Protein AF-A0A1R1L5Z1-F1 (afdb_monomer)

Secondary structure (DSSP, 8-state):
---B-TTSPBP--------SS-HHHHHHHHHTTHHHHHHHHHHGGGTTT----SSHHHHHHHHHHHHHHHHHHHHHHHHTTTTSGGGG--HHHHIIIII-

Nearest PDB structures (foldseek):
  7b9v-assembly1_R  TM=3.512E-01  e=8.277E+00  Saccharomyces cerevisiae

Solvent-accessible surface area (backbone atoms only — not comparable to full-atom values): 6248 Å² total; per-residue (Å²): 139,83,66,53,49,97,88,65,47,72,73,82,86,8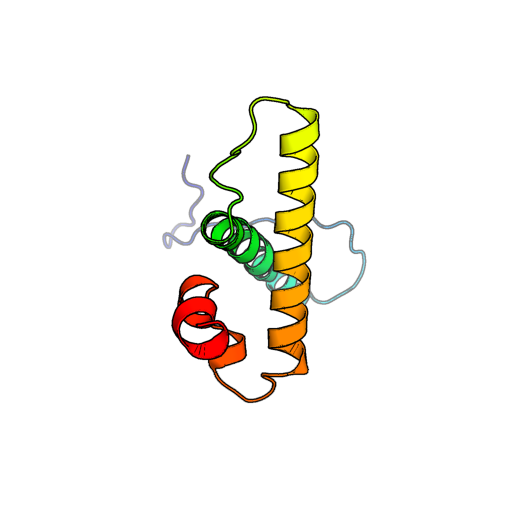2,89,75,90,73,92,75,81,58,69,68,62,51,51,52,55,57,60,53,50,53,61,57,54,52,50,60,57,49,38,40,84,60,48,66,72,57,72,91,52,93,49,66,70,57,33,53,51,47,52,53,53,39,52,50,52,52,49,53,50,52,52,45,27,61,65,77,26,59,99,43,78,69,43,75,54,54,67,72,57,43,40,74,70,74,75,106

Mean predicted aligned error: 5.79 Å

Radius of gyration: 18.87 Å; Cα contacts (8 Å, |Δi|>4): 49; chains: 1; bounding box: 41×38×52 Å

Structure (mmCIF, N/CA/C/O backbone):
data_AF-A0A1R1L5Z1-F1
#
_entry.id   AF-A0A1R1L5Z1-F1
#
loop_
_atom_site.group_PDB
_atom_site.id
_atom_site.type_symbol
_atom_site.label_atom_id
_atom_site.label_alt_id
_atom_site.label_comp_id
_atom_site.label_asym_id
_atom_site.label_entity_id
_atom_site.label_seq_id
_atom_site.pdbx_PDB_ins_code
_atom_site.Cartn_x
_atom_site.Cartn_y
_atom_site.Cartn_z
_atom_site.occupancy
_atom_site.B_iso_or_equiv
_atom_site.auth_seq_id
_atom_site.auth_comp_id
_atom_site.auth_asym_id
_atom_site.auth_atom_id
_atom_site.pdbx_PDB_model_num
ATOM 1 N N . LEU A 1 1 ? 6.880 18.823 22.426 1.00 56.44 1 LEU A N 1
ATOM 2 C CA . LEU A 1 1 ? 5.600 19.004 23.145 1.00 56.44 1 LEU A CA 1
ATOM 3 C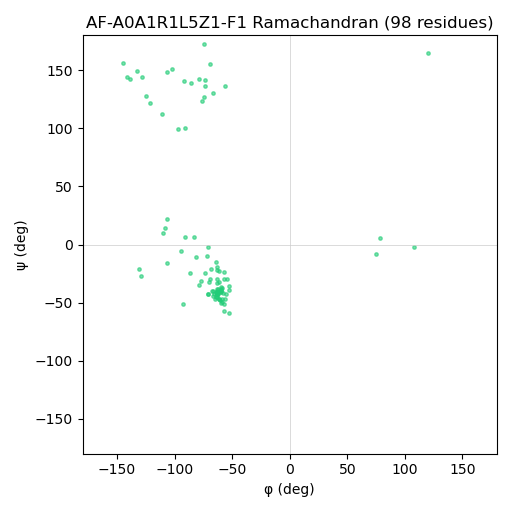 C . LEU A 1 1 ? 4.913 17.641 23.235 1.00 56.44 1 LEU A C 1
ATOM 5 O O . LEU A 1 1 ? 4.627 17.068 22.191 1.00 56.44 1 LEU A O 1
ATOM 9 N N . ARG A 1 2 ? 4.737 17.064 24.429 1.00 64.12 2 ARG A N 1
ATOM 10 C CA . ARG A 1 2 ? 4.021 15.790 24.621 1.00 64.12 2 ARG A CA 1
ATOM 11 C C . ARG A 1 2 ? 2.724 16.117 25.359 1.00 64.12 2 ARG A C 1
ATOM 13 O O . ARG A 1 2 ? 2.784 16.585 26.486 1.00 64.12 2 ARG A O 1
ATOM 20 N N . ILE A 1 3 ? 1.587 15.954 24.685 1.00 82.62 3 ILE A N 1
ATOM 21 C CA . ILE A 1 3 ? 0.260 16.191 25.266 1.00 82.62 3 ILE A CA 1
ATOM 22 C C . ILE A 1 3 ? -0.196 14.853 25.862 1.00 82.62 3 ILE A C 1
ATOM 24 O O . ILE A 1 3 ? -0.585 13.938 25.131 1.00 82.62 3 ILE A O 1
ATOM 28 N N . THR A 1 4 ? -0.060 14.716 27.176 1.00 91.50 4 THR A N 1
ATOM 29 C CA . THR A 1 4 ? -0.415 13.518 27.952 1.00 91.50 4 THR A CA 1
ATOM 30 C C . THR A 1 4 ? -1.227 13.912 29.174 1.00 91.50 4 THR A C 1
ATOM 32 O O . THR A 1 4 ? -1.041 15.009 29.695 1.00 91.50 4 THR A O 1
ATOM 35 N N . ASP A 1 5 ? -2.123 13.029 29.601 1.00 88.69 5 ASP A N 1
ATOM 36 C CA . ASP A 1 5 ? -2.932 13.198 30.806 1.00 88.69 5 ASP A CA 1
ATOM 37 C C . ASP A 1 5 ? -2.112 12.976 32.093 1.00 88.69 5 ASP A C 1
ATOM 39 O O . ASP A 1 5 ? -0.958 12.540 32.024 1.00 88.69 5 ASP A O 1
ATOM 43 N N . LEU A 1 6 ? -2.707 13.254 33.257 1.00 89.69 6 LEU A N 1
ATOM 44 C CA . LEU A 1 6 ? -2.155 13.018 34.596 1.00 89.69 6 LEU A CA 1
ATOM 45 C C . LEU A 1 6 ? -1.688 11.565 34.785 1.00 89.69 6 LEU A C 1
ATOM 47 O O . LEU A 1 6 ? -0.641 11.337 35.385 1.00 89.69 6 LEU A O 1
ATOM 51 N N . ASP A 1 7 ? -2.396 10.606 34.183 1.00 91.94 7 ASP A N 1
ATOM 52 C CA . ASP A 1 7 ? -2.053 9.175 34.206 1.00 91.94 7 ASP A CA 1
ATOM 53 C C . ASP A 1 7 ? -1.006 8.771 33.144 1.00 91.94 7 ASP A C 1
ATOM 55 O O . ASP A 1 7 ? -0.727 7.592 32.930 1.00 91.94 7 ASP A O 1
ATOM 59 N N . GLY A 1 8 ? -0.433 9.734 32.415 1.00 89.19 8 GLY A N 1
ATOM 60 C CA . GLY A 1 8 ? 0.553 9.487 31.357 1.00 89.19 8 GLY A CA 1
ATOM 61 C C . GLY A 1 8 ? -0.042 9.004 30.029 1.00 89.19 8 GLY A C 1
ATOM 62 O O . GLY A 1 8 ? 0.701 8.699 29.090 1.00 89.19 8 GLY A O 1
ATOM 63 N N . MET A 1 9 ? -1.371 8.969 29.908 1.00 87.88 9 MET A N 1
ATOM 64 C CA . MET A 1 9 ? -2.065 8.549 28.690 1.00 87.88 9 MET A CA 1
ATOM 65 C C . MET A 1 9 ? -1.961 9.612 27.593 1.00 87.88 9 MET A C 1
ATOM 67 O O . MET A 1 9 ? -2.112 10.807 27.838 1.00 87.88 9 MET A O 1
ATOM 71 N N . ARG A 1 10 ? -1.696 9.193 26.349 1.00 87.38 10 ARG A N 1
ATOM 72 C CA . ARG A 1 10 ? -1.578 10.114 25.208 1.00 87.38 10 ARG A CA 1
ATOM 73 C C . ARG A 1 10 ? -2.956 10.582 24.748 1.00 87.38 10 ARG A C 1
ATOM 75 O O . ARG A 1 10 ? -3.763 9.770 24.298 1.00 87.38 10 ARG A O 1
ATOM 82 N N . TYR A 1 11 ? -3.164 11.896 24.728 1.00 87.00 11 TYR A N 1
ATOM 83 C CA . TYR A 1 11 ? -4.337 12.477 24.082 1.00 87.00 11 TYR A CA 1
ATOM 84 C C . TYR A 1 11 ? -4.278 12.259 22.565 1.00 87.00 11 TYR A C 1
ATOM 86 O O . TYR A 1 11 ? -3.263 12.533 21.916 1.00 87.00 11 TYR A O 1
ATOM 94 N N . THR A 1 12 ? -5.378 11.764 21.998 1.00 83.44 12 THR A N 1
ATOM 95 C CA . THR A 1 12 ? -5.553 11.577 20.553 1.00 83.44 12 THR A CA 1
ATOM 96 C C . THR A 1 12 ? -6.819 12.301 20.124 1.00 83.44 12 THR A C 1
ATOM 98 O O . THR A 1 12 ? -7.879 12.088 20.702 1.00 83.44 12 THR A O 1
ATOM 101 N N . ALA A 1 13 ? -6.708 13.154 19.111 1.00 86.69 13 ALA A N 1
ATOM 102 C CA . ALA A 1 13 ? -7.833 13.855 18.510 1.00 86.69 13 ALA A CA 1
ATOM 103 C C . ALA A 1 13 ? -7.801 13.633 16.998 1.00 86.69 13 ALA A C 1
ATOM 105 O O . ALA A 1 13 ? -6.726 13.582 16.399 1.00 86.69 13 ALA A O 1
ATOM 106 N N . PHE A 1 14 ? -8.972 13.510 16.380 1.00 86.31 14 PHE A N 1
ATOM 107 C CA . PHE A 1 14 ? -9.113 13.472 14.930 1.00 86.31 14 PHE A CA 1
ATOM 108 C C . PHE A 1 14 ? -10.322 14.309 14.514 1.00 86.31 14 PHE A C 1
ATOM 110 O O . PHE A 1 14 ? -11.340 14.337 15.203 1.00 86.31 14 PHE A O 1
ATOM 117 N N . ALA A 1 15 ? -10.205 15.008 13.388 1.00 90.38 15 ALA A N 1
ATOM 118 C CA . ALA A 1 15 ? -11.296 15.784 12.814 1.00 90.38 15 ALA A CA 1
ATOM 119 C C . ALA A 1 15 ? -12.077 14.923 11.813 1.00 90.38 15 ALA A C 1
ATOM 121 O O . ALA A 1 15 ? -11.492 14.152 11.051 1.00 90.38 15 ALA A O 1
ATOM 122 N N . THR A 1 16 ? -13.402 15.056 11.794 1.00 90.12 16 THR A N 1
ATOM 123 C CA . THR A 1 16 ? -14.262 14.384 10.817 1.00 90.12 16 THR A CA 1
ATOM 124 C C . THR A 1 16 ? -15.394 15.307 10.385 1.00 90.12 16 THR A C 1
ATOM 126 O O . THR A 1 16 ? -15.915 16.075 11.187 1.00 90.12 16 THR A O 1
ATOM 129 N N . ASN A 1 17 ? -15.775 15.231 9.112 1.00 93.75 17 ASN A N 1
AT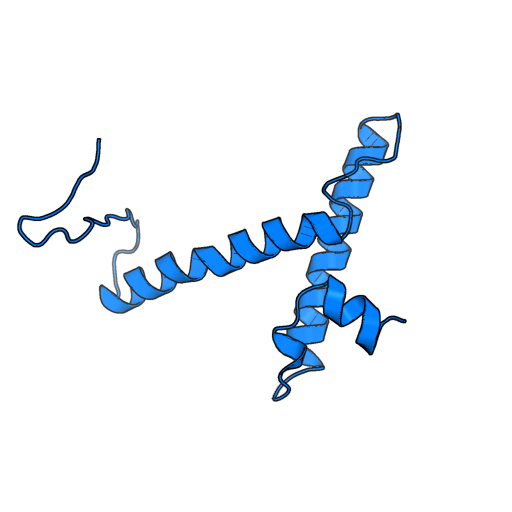OM 130 C CA . ASN A 1 17 ? -16.959 15.895 8.562 1.00 93.75 17 ASN A CA 1
ATOM 131 C C . ASN A 1 17 ? -18.210 14.998 8.614 1.00 93.75 17 ASN A C 1
ATOM 133 O O . ASN A 1 17 ? -19.244 15.346 8.046 1.00 93.75 17 ASN A O 1
ATOM 137 N N . GLN A 1 18 ? -18.125 13.823 9.245 1.00 89.69 18 GLN A N 1
ATOM 138 C CA . GLN A 1 18 ? -19.261 12.918 9.369 1.00 89.69 18 GLN A CA 1
ATOM 139 C C . GLN A 1 18 ? -20.261 13.438 10.398 1.00 89.69 18 GLN A C 1
ATOM 141 O O . GLN A 1 18 ? -19.915 13.708 11.542 1.00 89.69 18 GLN A O 1
ATOM 146 N N . THR A 1 19 ? -21.521 13.538 9.983 1.00 90.12 19 THR A N 1
ATOM 147 C CA . THR A 1 19 ? -22.617 14.090 10.795 1.00 90.12 19 THR A CA 1
ATOM 148 C C . THR A 1 19 ? -23.414 13.024 11.550 1.00 90.12 19 THR A C 1
ATOM 150 O O . THR A 1 19 ? -24.317 13.356 12.313 1.00 90.12 19 THR A O 1
ATOM 153 N N . ARG A 1 20 ? -23.124 11.736 11.319 1.00 89.00 20 ARG A N 1
ATOM 154 C CA . ARG A 1 20 ? -23.827 10.580 11.898 1.00 89.00 20 ARG A CA 1
ATOM 155 C C . ARG A 1 20 ? -22.846 9.435 12.171 1.00 89.00 20 ARG A C 1
ATOM 157 O O . ARG A 1 20 ? -21.830 9.323 11.486 1.00 89.00 20 ARG A O 1
ATOM 164 N N . GLY A 1 21 ? -23.199 8.553 13.107 1.00 86.88 21 GLY A N 1
ATOM 165 C CA . GLY A 1 21 ? -22.435 7.350 13.463 1.00 86.88 21 GLY A CA 1
ATOM 166 C C . GLY A 1 21 ? -21.987 7.337 14.926 1.00 86.88 21 GLY A C 1
ATOM 167 O O . GLY A 1 21 ? -22.035 8.358 15.606 1.00 86.88 21 GLY A O 1
ATOM 168 N N . GLN A 1 22 ? -21.567 6.168 15.411 1.00 90.81 22 GLN A N 1
ATOM 169 C CA . GLN A 1 22 ? -21.019 6.020 16.760 1.00 90.81 22 GLN A CA 1
ATOM 170 C C . GLN A 1 22 ? -19.562 6.503 16.801 1.00 90.81 22 GLN A C 1
ATOM 172 O O . GLN A 1 22 ? -18.790 6.257 15.869 1.00 90.81 22 GLN A O 1
ATOM 177 N N . LEU A 1 23 ? -19.161 7.155 17.899 1.00 89.25 23 LEU A N 1
ATOM 178 C CA . LEU A 1 23 ? -17.786 7.649 18.082 1.00 89.25 23 LEU A CA 1
ATOM 179 C C . LEU A 1 23 ? -16.749 6.516 18.009 1.00 89.25 23 LEU A C 1
ATOM 181 O O . LEU A 1 23 ? -15.692 6.687 17.403 1.00 89.25 23 LEU A O 1
ATOM 185 N N . ALA A 1 24 ? -17.081 5.338 18.541 1.00 89.94 24 ALA A N 1
ATOM 186 C CA . ALA A 1 24 ? -16.220 4.158 18.472 1.00 89.94 24 ALA A CA 1
ATOM 187 C C . ALA A 1 24 ? -15.927 3.722 17.021 1.00 89.94 24 ALA A C 1
ATOM 189 O O . ALA A 1 24 ? -14.783 3.422 16.681 1.00 89.94 24 ALA A O 1
ATOM 190 N N . ASP A 1 25 ? -16.920 3.758 16.127 1.00 91.31 25 ASP A N 1
ATOM 191 C CA . ASP A 1 25 ? -16.730 3.377 14.719 1.00 91.31 25 ASP A CA 1
ATOM 192 C C . ASP A 1 25 ? -15.868 4.387 13.954 1.00 91.31 25 ASP A C 1
ATOM 194 O O . ASP A 1 25 ? -15.154 4.036 13.007 1.00 91.31 25 ASP A O 1
ATOM 198 N N . LEU A 1 26 ? -15.955 5.667 14.326 1.00 90.19 26 LEU A N 1
ATOM 199 C CA . LEU A 1 26 ? -15.089 6.716 13.792 1.00 90.19 26 LEU A CA 1
ATOM 200 C C . LEU A 1 26 ? -13.636 6.481 14.202 1.00 90.19 26 LEU A C 1
ATOM 202 O O . LEU A 1 26 ? -12.746 6.507 13.351 1.00 90.19 26 LEU A O 1
ATOM 206 N N . GLU A 1 27 ? -13.408 6.187 15.479 1.00 89.62 27 GLU A N 1
ATOM 207 C CA . GLU A 1 27 ? -12.078 5.894 15.998 1.00 89.62 27 GLU A CA 1
ATOM 208 C C . GLU A 1 27 ? -11.470 4.656 15.328 1.00 89.62 27 GLU A C 1
ATOM 210 O O . GLU A 1 27 ? -10.325 4.699 14.867 1.00 89.62 27 GLU A O 1
ATOM 215 N N . VAL A 1 28 ? -12.236 3.565 15.209 1.00 91.19 28 VAL A N 1
ATOM 216 C CA . VAL A 1 28 ? -11.777 2.348 14.524 1.00 91.19 28 VAL A CA 1
ATOM 217 C C . VAL A 1 28 ? -11.370 2.678 13.094 1.00 91.19 28 VAL A C 1
ATOM 219 O O . VAL A 1 28 ? -10.247 2.370 12.699 1.00 91.19 28 VAL A O 1
ATOM 222 N N . ARG A 1 29 ? -12.228 3.353 12.319 1.00 88.94 29 ARG A N 1
ATOM 223 C CA . ARG A 1 29 ? -11.912 3.727 10.930 1.00 88.94 29 ARG A CA 1
ATOM 224 C C . ARG A 1 29 ? -10.678 4.616 10.826 1.00 88.94 29 ARG A C 1
ATOM 226 O O . ARG A 1 29 ? -9.869 4.397 9.926 1.00 88.94 29 ARG A O 1
ATOM 233 N N . HIS A 1 30 ? -10.498 5.558 11.748 1.00 89.62 30 HIS A N 1
ATOM 234 C CA . HIS A 1 30 ? -9.284 6.365 11.804 1.00 89.62 30 HIS A CA 1
ATOM 235 C C . HIS A 1 30 ? -8.046 5.485 12.024 1.00 89.62 30 HIS A C 1
ATOM 237 O O . HIS A 1 30 ? -7.073 5.587 11.281 1.00 89.62 30 HIS A O 1
ATOM 243 N N . ARG A 1 31 ? -8.081 4.558 12.990 1.00 89.00 31 ARG A N 1
ATOM 244 C CA . ARG A 1 31 ? -6.972 3.617 13.242 1.00 89.00 31 ARG A CA 1
ATOM 245 C C . ARG A 1 31 ? -6.693 2.710 12.042 1.00 89.00 31 ARG A C 1
ATOM 247 O O . ARG A 1 31 ? -5.541 2.373 11.781 1.00 89.00 31 ARG A O 1
ATOM 254 N N . LEU A 1 32 ? -7.719 2.355 11.265 1.00 90.62 32 LEU A N 1
ATOM 255 C CA . LEU A 1 32 ? -7.549 1.572 10.040 1.00 90.62 32 LEU A CA 1
ATOM 256 C C . LEU A 1 32 ? -6.732 2.294 8.958 1.00 90.62 32 LEU A C 1
ATOM 258 O O . LEU A 1 32 ? -6.244 1.615 8.052 1.00 90.62 32 LEU A O 1
ATOM 262 N N . ARG A 1 33 ? -6.515 3.615 9.057 1.00 88.50 33 ARG A N 1
ATOM 263 C CA . ARG A 1 33 ? -5.613 4.353 8.159 1.00 88.50 33 ARG A CA 1
ATOM 264 C C . ARG A 1 33 ? -4.191 3.790 8.163 1.00 88.50 33 ARG A C 1
ATOM 266 O O . ARG A 1 33 ? -3.559 3.791 7.107 1.00 88.50 33 ARG A O 1
ATOM 273 N N . ALA A 1 34 ? -3.746 3.209 9.279 1.00 89.62 34 ALA A N 1
ATOM 274 C CA . ALA A 1 34 ? -2.457 2.525 9.375 1.00 89.62 34 ALA A CA 1
ATOM 275 C C . ALA A 1 34 ? -2.284 1.430 8.303 1.00 89.62 34 ALA A C 1
ATOM 277 O O . ALA A 1 34 ? -1.186 1.227 7.801 1.00 89.62 34 ALA A O 1
ATOM 278 N N . ARG A 1 35 ? -3.373 0.791 7.839 1.00 87.69 35 ARG A N 1
ATOM 279 C CA . ARG A 1 35 ? -3.311 -0.193 6.740 1.00 87.69 35 ARG A CA 1
ATOM 280 C C . ARG A 1 35 ? -2.834 0.417 5.420 1.00 87.69 35 ARG A C 1
ATOM 282 O O . ARG A 1 35 ? -2.229 -0.280 4.611 1.00 87.69 35 ARG A O 1
ATOM 289 N N . CYS A 1 36 ? -3.163 1.682 5.154 1.00 87.31 36 CYS A N 1
ATOM 290 C CA . CYS A 1 36 ? -2.663 2.387 3.973 1.00 87.31 36 CYS A CA 1
ATOM 291 C C . CYS A 1 36 ? -1.171 2.694 4.126 1.00 87.31 36 CYS A C 1
ATOM 293 O O . CYS A 1 36 ? -0.412 2.489 3.185 1.00 87.31 36 CYS A O 1
ATOM 295 N N . GLU A 1 37 ? -0.750 3.140 5.309 1.00 89.88 37 GLU A N 1
ATOM 296 C CA . GLU A 1 37 ? 0.655 3.433 5.616 1.00 89.88 37 GLU A CA 1
ATOM 297 C C . GLU A 1 37 ? 1.525 2.176 5.521 1.00 89.88 37 GLU A C 1
ATOM 299 O O . GLU A 1 37 ? 2.589 2.210 4.904 1.00 89.88 37 GLU A O 1
ATOM 304 N N . AS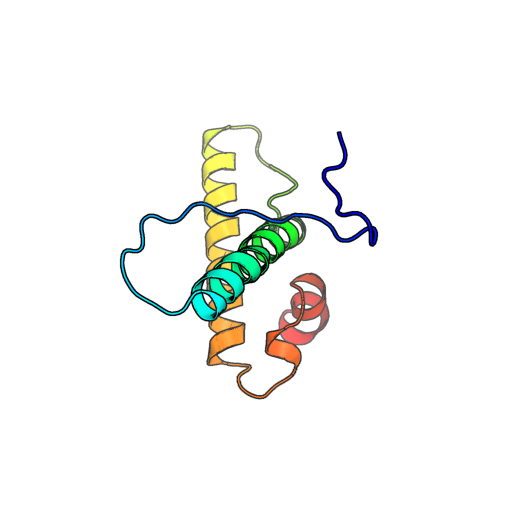P A 1 38 ? 1.030 1.043 6.022 1.00 89.56 38 ASP A N 1
ATOM 305 C CA . ASP A 1 38 ? 1.685 -0.257 5.881 1.00 89.56 38 ASP A CA 1
ATOM 306 C C . ASP A 1 38 ? 1.862 -0.667 4.417 1.00 89.56 38 ASP A C 1
ATOM 308 O O . ASP A 1 38 ? 2.925 -1.155 4.037 1.00 89.56 38 ASP A O 1
ATOM 312 N N . ARG A 1 39 ? 0.865 -0.415 3.558 1.00 88.00 39 ARG A N 1
ATOM 313 C CA . ARG A 1 39 ? 0.993 -0.679 2.116 1.00 88.00 39 ARG A CA 1
ATOM 314 C C . ARG A 1 39 ? 2.017 0.231 1.440 1.00 88.00 39 ARG A C 1
ATOM 316 O O . ARG A 1 39 ? 2.784 -0.246 0.611 1.00 88.00 39 ARG A O 1
ATOM 323 N N . ILE A 1 40 ? 2.069 1.513 1.807 1.00 88.50 40 ILE A N 1
ATOM 324 C CA . ILE A 1 40 ? 3.079 2.454 1.289 1.00 88.50 40 ILE A CA 1
ATOM 325 C C . ILE A 1 40 ? 4.482 2.024 1.728 1.00 88.50 40 ILE A C 1
ATOM 327 O O . ILE A 1 40 ? 5.422 2.054 0.935 1.00 88.50 40 ILE A O 1
ATOM 331 N N . ARG A 1 41 ? 4.632 1.579 2.980 1.00 91.50 41 ARG A N 1
ATOM 332 C CA . ARG A 1 41 ? 5.881 0.995 3.477 1.00 91.50 41 ARG A CA 1
ATOM 333 C C . ARG A 1 41 ? 6.276 -0.228 2.647 1.00 91.50 41 ARG A C 1
ATOM 335 O O . ARG A 1 41 ? 7.413 -0.291 2.192 1.00 91.50 41 ARG A O 1
ATOM 342 N N . ALA A 1 42 ? 5.348 -1.157 2.426 1.00 90.38 42 ALA A N 1
ATOM 343 C CA . ALA A 1 42 ? 5.575 -2.378 1.656 1.00 90.38 42 ALA A CA 1
ATOM 344 C C . ALA A 1 42 ? 5.930 -2.109 0.179 1.00 90.38 42 ALA A C 1
ATOM 346 O O . ALA A 1 42 ? 6.704 -2.861 -0.409 1.00 90.38 42 ALA A O 1
ATOM 347 N N . ALA A 1 43 ? 5.444 -1.007 -0.407 1.00 90.69 43 ALA A N 1
ATOM 348 C CA . ALA A 1 43 ? 5.762 -0.622 -1.785 1.00 90.69 43 ALA A CA 1
ATOM 349 C C . ALA A 1 43 ? 7.266 -0.363 -2.021 1.00 90.69 43 ALA A C 1
ATOM 351 O O . ALA A 1 43 ? 7.762 -0.475 -3.145 1.00 90.69 43 ALA A O 1
ATOM 352 N N . LYS A 1 44 ? 8.028 -0.053 -0.962 1.00 90.00 44 LYS A N 1
ATOM 353 C CA . LYS A 1 44 ? 9.492 0.081 -1.040 1.00 90.00 44 LYS A CA 1
ATOM 354 C C . LYS A 1 44 ? 10.157 -1.238 -1.439 1.00 90.00 44 LYS A C 1
ATOM 356 O O . LYS A 1 44 ? 11.008 -1.237 -2.325 1.00 90.00 44 LYS A O 1
ATOM 361 N N . ASP A 1 45 ? 9.683 -2.357 -0.887 1.00 89.31 45 ASP A N 1
ATOM 362 C CA . ASP A 1 45 ? 10.167 -3.714 -1.193 1.00 89.31 45 ASP A CA 1
ATOM 363 C C . ASP A 1 45 ? 9.740 -4.211 -2.587 1.00 89.31 45 ASP A C 1
ATOM 365 O O . ASP A 1 45 ? 10.191 -5.267 -3.052 1.00 89.31 45 ASP A O 1
ATOM 369 N N . THR A 1 46 ? 8.845 -3.476 -3.251 1.00 87.62 46 THR A N 1
ATOM 370 C CA . THR A 1 46 ? 8.368 -3.749 -4.613 1.00 87.62 46 THR A CA 1
ATOM 371 C C . THR A 1 46 ? 8.899 -2.747 -5.637 1.00 87.62 46 THR A C 1
ATOM 373 O O . THR A 1 46 ? 8.397 -2.711 -6.753 1.00 87.62 46 THR A O 1
ATOM 376 N N . GLY A 1 47 ? 9.917 -1.952 -5.285 1.00 89.75 47 GLY A N 1
ATOM 377 C CA . GLY A 1 47 ? 10.645 -1.106 -6.234 1.00 89.75 47 GLY A CA 1
ATOM 378 C C . GLY A 1 47 ? 10.380 0.394 -6.122 1.00 89.75 47 GLY A C 1
ATOM 379 O O . GLY A 1 47 ? 11.050 1.153 -6.811 1.00 89.75 47 GLY A O 1
ATOM 380 N N . LEU A 1 48 ? 9.491 0.860 -5.235 1.00 91.12 48 LEU A N 1
ATOM 381 C CA . LEU A 1 48 ? 9.244 2.304 -5.077 1.00 91.12 48 LEU A CA 1
ATOM 382 C C . LEU A 1 48 ? 10.441 3.054 -4.463 1.00 91.12 48 LEU A C 1
ATOM 384 O O . LEU A 1 48 ? 10.548 4.268 -4.598 1.00 91.12 48 LEU A O 1
ATOM 388 N N . GLN A 1 49 ? 11.338 2.347 -3.768 1.00 90.75 49 GLN A N 1
ATOM 389 C CA . GLN A 1 49 ? 12.528 2.951 -3.162 1.00 90.75 49 GLN A CA 1
ATOM 390 C C . GLN A 1 49 ? 13.600 3.327 -4.196 1.00 90.75 49 GLN A C 1
ATOM 392 O O . GLN A 1 49 ? 14.397 4.225 -3.933 1.00 90.75 49 GLN A O 1
ATOM 397 N N . ASN A 1 50 ? 13.611 2.667 -5.357 1.00 88.88 50 ASN A N 1
ATOM 398 C CA . ASN A 1 50 ? 14.624 2.856 -6.386 1.00 88.88 50 ASN A CA 1
ATOM 399 C C . ASN A 1 50 ? 13.938 3.302 -7.675 1.00 88.88 50 ASN A C 1
ATOM 401 O O . ASN A 1 50 ? 13.092 2.587 -8.200 1.00 88.88 50 ASN A O 1
ATOM 405 N N . LEU A 1 51 ? 14.318 4.468 -8.188 1.00 93.12 51 LEU A N 1
ATOM 406 C CA . LEU A 1 51 ? 13.878 4.966 -9.488 1.00 93.12 51 LEU A CA 1
ATOM 407 C C . LEU A 1 51 ? 14.970 4.623 -10.511 1.00 93.12 51 LEU A C 1
ATOM 409 O O . LEU A 1 51 ? 16.010 5.282 -10.514 1.00 93.12 51 LEU A O 1
ATOM 413 N N . PRO A 1 52 ? 14.812 3.545 -11.302 1.00 93.25 52 PRO A N 1
ATOM 414 C CA . PRO A 1 52 ? 15.937 2.946 -12.013 1.00 93.25 52 PRO A CA 1
ATOM 415 C C . PRO A 1 52 ? 16.293 3.672 -13.314 1.00 93.25 52 PRO A C 1
ATOM 417 O O . PRO A 1 52 ? 17.314 3.360 -13.920 1.00 93.25 52 PRO A O 1
ATOM 420 N N . LEU A 1 53 ? 15.452 4.597 -13.779 1.00 95.50 53 LEU A N 1
ATOM 421 C CA . LEU A 1 53 ? 15.586 5.212 -15.096 1.00 95.50 53 LEU A CA 1
ATOM 422 C C . LEU A 1 53 ? 16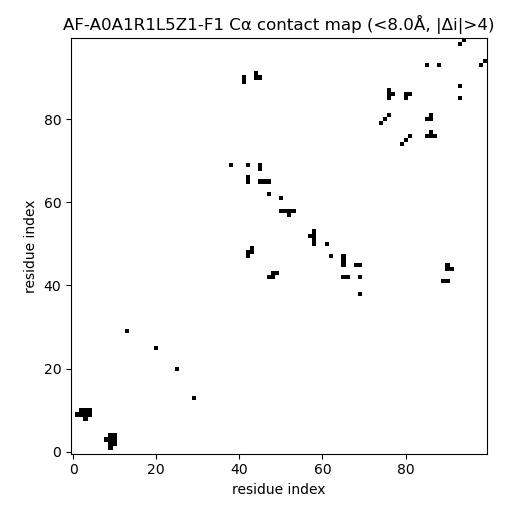.181 6.617 -14.972 1.00 95.50 53 LEU A C 1
ATOM 424 O O . LEU A 1 53 ? 16.004 7.302 -13.969 1.00 95.50 53 LEU A O 1
ATOM 428 N N . HIS A 1 54 ? 16.893 7.073 -16.001 1.00 95.50 54 HIS A N 1
ATOM 429 C CA . HIS A 1 54 ? 17.478 8.420 -15.999 1.00 95.50 54 HIS A CA 1
ATOM 430 C C . HIS A 1 54 ? 16.445 9.515 -16.291 1.00 95.50 54 HIS A C 1
ATOM 432 O O . HIS A 1 54 ? 16.567 10.633 -15.797 1.00 95.50 54 HIS A O 1
ATOM 438 N N . ALA A 1 55 ? 15.425 9.201 -17.093 1.00 97.38 55 ALA A N 1
ATOM 439 C CA . ALA A 1 55 ? 14.384 10.147 -17.473 1.00 97.38 55 ALA A CA 1
ATOM 440 C C . ALA A 1 55 ? 13.262 10.201 -16.427 1.00 97.38 55 ALA A C 1
ATOM 442 O O . ALA A 1 55 ? 12.797 9.167 -15.939 1.00 97.38 55 ALA A O 1
ATOM 443 N N . PHE A 1 56 ? 12.781 11.412 -16.137 1.00 96.44 56 PHE A N 1
ATOM 444 C CA . PHE A 1 56 ? 11.690 11.636 -15.188 1.00 96.44 56 PHE A CA 1
ATOM 445 C C . PHE A 1 56 ? 10.399 10.921 -15.607 1.00 96.44 56 PHE A C 1
ATOM 447 O O . PHE A 1 56 ? 9.847 10.163 -14.814 1.00 96.44 56 PHE A O 1
ATOM 454 N N . ASP A 1 57 ? 9.960 11.088 -16.859 1.00 97.94 57 ASP A N 1
ATOM 455 C CA . ASP A 1 57 ? 8.715 10.482 -17.358 1.00 97.94 57 ASP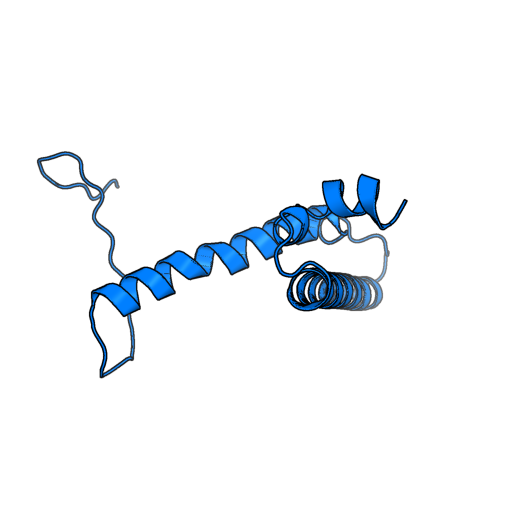 A CA 1
ATOM 456 C C . ASP A 1 57 ? 8.738 8.956 -17.268 1.00 97.94 57 ASP A C 1
ATOM 458 O O . ASP A 1 57 ? 7.745 8.315 -16.924 1.00 97.94 57 ASP A O 1
ATOM 462 N N . ALA A 1 58 ? 9.909 8.368 -17.507 1.00 96.94 58 ALA A N 1
ATOM 463 C CA . ALA A 1 58 ? 10.100 6.935 -17.398 1.00 96.94 58 ALA A CA 1
ATOM 464 C C . ALA A 1 58 ? 9.982 6.469 -15.932 1.00 96.94 58 ALA A C 1
ATOM 466 O O . ALA A 1 58 ? 9.340 5.458 -15.652 1.00 96.94 58 ALA A O 1
ATOM 467 N N . ASN A 1 59 ? 10.524 7.229 -14.975 1.00 97.25 59 ASN A N 1
ATOM 468 C CA . ASN A 1 59 ? 10.334 6.952 -13.549 1.00 97.25 59 ASN A CA 1
ATOM 469 C C . ASN A 1 59 ? 8.899 7.213 -13.070 1.00 97.25 59 ASN A C 1
ATOM 471 O O . ASN A 1 59 ? 8.429 6.541 -12.155 1.00 97.25 59 ASN A O 1
ATOM 475 N N . ASN A 1 60 ? 8.178 8.145 -13.691 1.00 96.88 60 ASN A N 1
ATOM 476 C CA . ASN A 1 60 ? 6.757 8.326 -13.418 1.00 96.88 60 ASN A CA 1
ATOM 477 C C . ASN A 1 60 ? 5.963 7.074 -13.836 1.00 96.88 60 ASN A C 1
ATOM 479 O O . ASN A 1 60 ? 5.182 6.534 -13.051 1.00 96.88 60 ASN A O 1
ATOM 483 N N . LEU A 1 61 ? 6.242 6.534 -15.029 1.00 96.56 61 LEU A N 1
ATOM 484 C CA . LEU A 1 61 ? 5.688 5.249 -15.464 1.00 96.56 61 LEU A CA 1
ATOM 485 C C . LEU A 1 61 ? 6.091 4.104 -14.521 1.00 96.56 61 LEU A C 1
ATOM 487 O O . LEU A 1 61 ? 5.252 3.274 -14.177 1.00 96.56 61 LEU A O 1
ATOM 491 N N . TRP A 1 62 ? 7.341 4.080 -14.053 1.00 96.25 62 TRP A N 1
ATOM 492 C CA . TRP A 1 62 ? 7.801 3.113 -13.054 1.00 96.25 62 TRP A CA 1
ATOM 493 C C . TRP A 1 62 ? 6.958 3.157 -11.772 1.00 96.25 62 TRP A C 1
ATOM 495 O O . TRP A 1 62 ? 6.482 2.116 -11.320 1.00 96.25 62 TRP A O 1
ATOM 505 N N . CYS A 1 63 ? 6.685 4.344 -11.223 1.00 95.44 63 CYS A N 1
ATOM 506 C CA . CYS A 1 63 ? 5.802 4.498 -10.064 1.00 95.44 63 CYS A CA 1
ATOM 507 C C . CYS A 1 63 ? 4.400 3.926 -10.328 1.00 95.44 63 CYS A C 1
ATOM 509 O O . CYS A 1 63 ? 3.852 3.227 -9.473 1.00 95.44 63 CYS A O 1
ATOM 511 N N . HIS A 1 64 ? 3.832 4.159 -11.515 1.00 95.69 64 HIS A N 1
ATOM 512 C CA . HIS A 1 64 ? 2.544 3.573 -11.899 1.00 95.69 64 HIS A CA 1
ATOM 513 C C . HIS A 1 64 ? 2.589 2.042 -11.983 1.00 95.69 64 HIS A C 1
ATOM 515 O O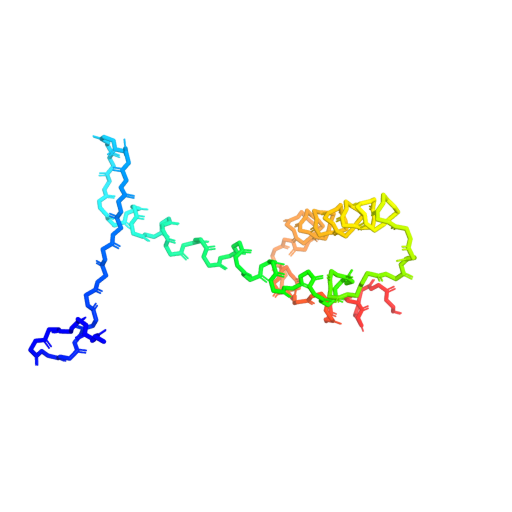 . HIS A 1 64 ? 1.661 1.384 -11.511 1.00 95.69 64 HIS A O 1
ATOM 521 N N . LEU A 1 65 ? 3.669 1.463 -12.516 1.00 95.25 65 LEU A N 1
ATOM 522 C CA . LEU A 1 65 ? 3.861 0.010 -12.559 1.00 95.25 65 LEU A CA 1
ATOM 523 C C . LEU A 1 65 ? 3.952 -0.590 -11.151 1.00 95.25 65 LEU A C 1
ATOM 525 O O . LEU A 1 65 ? 3.311 -1.605 -10.874 1.00 95.25 65 LEU A O 1
ATOM 529 N N . VAL A 1 66 ? 4.682 0.057 -10.238 1.00 94.25 66 VAL A N 1
ATOM 530 C CA . VAL A 1 66 ? 4.758 -0.375 -8.834 1.00 94.25 66 VAL A CA 1
ATOM 531 C C . VAL A 1 66 ? 3.381 -0.313 -8.163 1.00 94.25 66 VAL A C 1
ATOM 533 O O . VAL A 1 66 ? 2.996 -1.254 -7.467 1.00 94.25 66 VAL A O 1
ATOM 536 N N . MET A 1 67 ? 2.605 0.749 -8.401 1.00 93.69 67 MET A N 1
ATOM 537 C CA . MET A 1 67 ? 1.240 0.868 -7.877 1.00 93.69 67 MET A CA 1
ATOM 538 C C . MET A 1 67 ? 0.306 -0.216 -8.427 1.00 93.69 67 MET A C 1
ATOM 540 O O . MET A 1 67 ? -0.461 -0.802 -7.661 1.00 93.69 67 MET A O 1
ATOM 544 N N . LEU A 1 68 ? 0.404 -0.537 -9.720 1.00 94.88 68 LEU A N 1
ATOM 545 C CA . LEU A 1 68 ? -0.359 -1.623 -10.335 1.00 94.88 68 LEU A CA 1
ATOM 546 C C . LEU A 1 68 ? 0.007 -2.985 -9.727 1.00 94.88 68 LEU A C 1
ATOM 548 O O . LEU A 1 68 ? -0.876 -3.777 -9.405 1.00 94.88 68 LEU A O 1
ATOM 552 N N . ALA A 1 69 ? 1.296 -3.253 -9.511 1.00 93.12 69 ALA A N 1
ATOM 553 C CA . ALA A 1 69 ? 1.742 -4.481 -8.857 1.00 93.12 69 ALA A CA 1
ATOM 554 C C . ALA A 1 69 ? 1.220 -4.592 -7.410 1.00 93.12 69 ALA A C 1
ATOM 556 O O . ALA A 1 69 ? 0.821 -5.677 -6.973 1.00 93.12 69 ALA A O 1
ATOM 557 N N . ALA A 1 70 ? 1.179 -3.477 -6.672 1.00 92.19 70 ALA A N 1
ATOM 558 C CA . ALA A 1 70 ? 0.630 -3.427 -5.318 1.00 92.19 70 ALA A CA 1
ATOM 559 C C . ALA A 1 70 ? -0.886 -3.700 -5.290 1.00 92.19 70 ALA A C 1
ATOM 561 O O . ALA A 1 70 ? -1.345 -4.474 -4.446 1.00 92.19 70 ALA A O 1
ATOM 562 N N . GLU A 1 71 ? -1.646 -3.124 -6.228 1.00 92.94 71 GLU A N 1
ATOM 563 C CA . GLU A 1 71 ? -3.069 -3.427 -6.444 1.00 92.94 71 GLU A CA 1
ATOM 564 C C . GLU A 1 71 ? -3.261 -4.925 -6.709 1.00 92.94 71 GLU A C 1
ATOM 566 O O . GLU A 1 71 ? -3.937 -5.606 -5.937 1.00 92.94 71 GLU A O 1
ATOM 571 N N . LEU A 1 72 ? -2.600 -5.473 -7.735 1.00 93.38 72 LEU A N 1
ATOM 572 C CA . LEU A 1 72 ? -2.720 -6.888 -8.105 1.00 93.38 72 LEU A CA 1
ATOM 573 C C . LEU A 1 72 ? -2.405 -7.822 -6.931 1.00 93.38 72 LEU A C 1
ATOM 575 O O . LEU A 1 72 ? -3.143 -8.774 -6.676 1.00 93.38 72 LEU A O 1
ATOM 579 N N . THR A 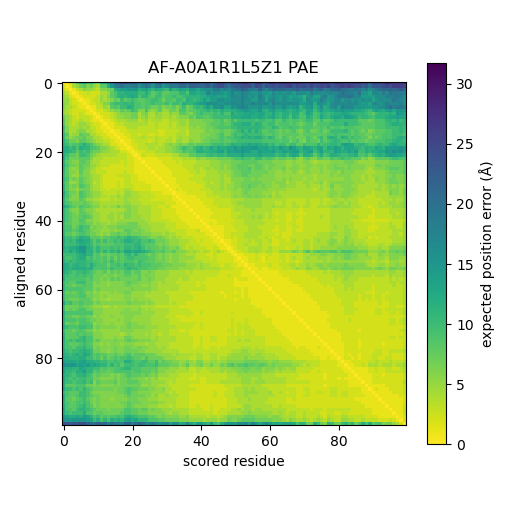1 73 ? -1.357 -7.514 -6.165 1.00 92.31 73 THR A N 1
ATOM 580 C CA . THR A 1 73 ? -0.995 -8.281 -4.967 1.00 92.31 73 THR A CA 1
ATOM 581 C C . THR A 1 73 ? -2.097 -8.215 -3.907 1.00 92.31 73 THR A C 1
ATOM 583 O O . THR A 1 73 ? -2.483 -9.247 -3.354 1.00 92.31 73 THR A O 1
ATOM 586 N N . ALA A 1 74 ? -2.648 -7.028 -3.635 1.00 91.94 74 ALA A N 1
ATOM 587 C CA . ALA A 1 74 ? -3.709 -6.857 -2.647 1.00 91.94 74 ALA A CA 1
ATOM 588 C C . ALA A 1 74 ? -4.988 -7.620 -3.031 1.00 91.94 74 ALA A C 1
ATOM 590 O O . ALA A 1 74 ? -5.589 -8.276 -2.173 1.00 91.94 74 ALA A O 1
ATOM 591 N N . TRP A 1 75 ? -5.382 -7.576 -4.307 1.00 94.69 75 TRP A N 1
ATOM 592 C CA . TRP A 1 75 ? -6.531 -8.321 -4.826 1.00 94.69 75 TRP A CA 1
ATOM 593 C C . TRP A 1 75 ? -6.296 -9.833 -4.781 1.00 94.69 75 TRP A C 1
ATOM 595 O O . TRP A 1 75 ? -7.158 -10.561 -4.287 1.00 94.69 75 TRP A O 1
ATOM 605 N N . ALA A 1 76 ? -5.115 -10.309 -5.185 1.00 94.06 76 ALA A N 1
ATOM 606 C CA . ALA A 1 76 ? -4.750 -11.721 -5.090 1.00 94.06 76 ALA A CA 1
ATOM 607 C C . ALA A 1 76 ? -4.812 -12.227 -3.639 1.00 94.06 76 ALA A C 1
ATOM 609 O O . ALA A 1 76 ? -5.443 -13.244 -3.358 1.00 94.06 76 ALA A O 1
ATOM 610 N N . GLN A 1 77 ? -4.243 -11.487 -2.682 1.00 93.69 77 GLN A N 1
ATOM 611 C CA . GLN A 1 77 ? -4.322 -11.846 -1.263 1.00 93.69 77 GLN A CA 1
ATOM 612 C C . GLN A 1 77 ? -5.760 -11.839 -0.728 1.00 93.69 77 GLN A C 1
ATOM 614 O O . GLN A 1 77 ? -6.115 -12.676 0.103 1.00 93.69 77 GLN A O 1
ATOM 619 N N . MET A 1 78 ? -6.590 -10.890 -1.166 1.00 94.00 78 MET A N 1
ATOM 620 C CA . MET A 1 78 ? -7.972 -10.765 -0.706 1.00 94.00 78 MET A CA 1
ATOM 621 C C . MET A 1 78 ? -8.874 -11.881 -1.238 1.00 94.00 78 MET A C 1
ATOM 623 O O . MET A 1 78 ? -9.692 -12.394 -0.473 1.00 94.00 78 MET A O 1
ATOM 627 N N . LEU A 1 79 ? -8.726 -12.225 -2.518 1.00 96.06 79 LEU A N 1
ATOM 628 C CA . LEU A 1 79 ? -9.600 -13.160 -3.222 1.00 96.06 79 LEU A CA 1
ATOM 629 C C . LEU A 1 79 ? -9.071 -14.596 -3.170 1.00 96.06 79 LEU A C 1
ATOM 631 O O . LEU A 1 79 ? -9.802 -15.500 -2.780 1.00 96.06 79 LEU A O 1
ATOM 635 N N . ALA A 1 80 ? -7.802 -14.812 -3.521 1.00 95.50 80 ALA A N 1
ATOM 636 C CA . ALA A 1 80 ? -7.240 -16.152 -3.694 1.00 95.50 80 ALA A CA 1
ATOM 637 C C . ALA A 1 80 ? -6.711 -16.772 -2.391 1.00 95.50 80 ALA A C 1
ATOM 639 O O . ALA A 1 80 ? -6.647 -17.990 -2.274 1.0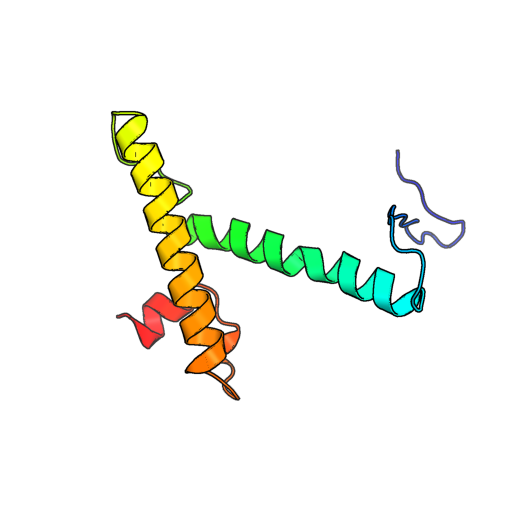0 95.50 80 ALA A O 1
ATOM 640 N N . LEU A 1 81 ? -6.341 -15.955 -1.397 1.00 94.94 81 LEU A N 1
ATOM 641 C CA . LEU A 1 81 ? -5.785 -16.429 -0.117 1.00 94.94 81 LEU A CA 1
ATOM 642 C C . LEU A 1 81 ? -6.779 -16.297 1.044 1.00 94.94 81 LEU A C 1
ATOM 644 O O . LEU A 1 81 ? -6.387 -16.232 2.214 1.00 94.94 81 LEU A O 1
ATOM 648 N N . HIS A 1 82 ? -8.075 -16.228 0.734 1.00 94.00 82 HIS A N 1
ATOM 649 C CA . HIS A 1 82 ? -9.125 -16.153 1.740 1.00 94.00 82 HIS A CA 1
ATOM 650 C C . HIS A 1 82 ? -9.048 -17.344 2.713 1.00 94.00 82 HIS A C 1
ATOM 652 O O . HIS A 1 82 ? -8.821 -18.478 2.311 1.00 94.00 82 HIS A O 1
ATOM 658 N N . GLY A 1 83 ? -9.198 -17.082 4.015 1.00 94.19 83 GLY A N 1
ATOM 659 C CA . GLY A 1 83 ? -9.097 -18.110 5.060 1.00 94.19 83 GLY A CA 1
ATOM 660 C C . GLY A 1 83 ? -7.675 -18.592 5.378 1.00 94.19 83 GLY A C 1
ATOM 661 O O . GLY A 1 83 ? -7.487 -19.280 6.377 1.00 94.19 83 GLY A O 1
ATOM 662 N N . HIS A 1 84 ? -6.657 -18.194 4.607 1.00 95.69 84 HIS A N 1
ATOM 663 C CA . HIS A 1 84 ? -5.270 -18.589 4.841 1.00 95.69 84 HIS A CA 1
ATOM 664 C C . HIS A 1 84 ? -4.428 -17.440 5.416 1.00 95.69 84 HIS A C 1
ATOM 666 O O . HIS A 1 84 ? -4.604 -16.263 5.087 1.00 95.69 84 HIS A O 1
ATOM 672 N N . ASN A 1 85 ? -3.435 -17.773 6.246 1.00 93.75 85 ASN A N 1
ATOM 673 C CA . ASN A 1 85 ? -2.547 -16.775 6.855 1.00 93.75 85 ASN A CA 1
ATOM 674 C C . ASN A 1 85 ? -1.714 -15.991 5.825 1.00 93.75 85 ASN A C 1
ATOM 676 O O . ASN A 1 85 ? -1.294 -14.868 6.109 1.00 93.75 85 ASN A O 1
ATOM 680 N N . ALA A 1 86 ? -1.524 -16.540 4.620 1.00 94.00 86 ALA A N 1
ATOM 681 C CA . ALA A 1 86 ? -0.795 -15.881 3.535 1.00 94.00 86 ALA A CA 1
ATOM 682 C C . ALA A 1 86 ? -1.448 -14.583 3.032 1.00 94.00 86 ALA A C 1
ATOM 684 O O . ALA A 1 86 ? -0.751 -13.715 2.505 1.00 94.00 86 ALA A O 1
ATOM 685 N N . ARG A 1 87 ? -2.746 -14.375 3.295 1.00 93.44 87 ARG A N 1
ATOM 686 C CA . ARG A 1 87 ? -3.435 -13.102 3.026 1.00 93.44 87 ARG A CA 1
ATOM 687 C C . ARG A 1 87 ? -2.792 -11.892 3.715 1.00 93.44 87 ARG A C 1
ATOM 689 O O . ARG A 1 87 ? -3.001 -10.766 3.283 1.00 93.44 87 ARG A O 1
ATOM 696 N N . ARG A 1 88 ? -2.055 -12.107 4.810 1.00 91.12 88 ARG A N 1
ATOM 697 C CA . ARG A 1 88 ? -1.401 -11.051 5.604 1.00 91.12 88 ARG A CA 1
ATOM 698 C C . ARG A 1 88 ? 0.124 -11.056 5.474 1.00 91.12 88 ARG A C 1
ATOM 700 O O . ARG A 1 88 ? 0.800 -10.410 6.265 1.00 91.12 88 ARG A O 1
ATOM 707 N N . TRP A 1 89 ? 0.685 -11.826 4.544 1.00 94.00 89 TRP A N 1
ATOM 708 C CA . TRP A 1 89 ? 2.133 -11.835 4.337 1.00 94.00 89 TRP A CA 1
ATOM 709 C C . TRP A 1 89 ? 2.600 -10.556 3.641 1.00 94.00 89 TRP A C 1
ATOM 711 O O . TRP A 1 89 ? 1.942 -10.059 2.731 1.00 94.00 89 TRP A O 1
ATOM 721 N N . GLU A 1 90 ? 3.758 -10.055 4.065 1.00 92.38 90 GLU A N 1
ATOM 722 C CA . GLU A 1 90 ? 4.458 -8.945 3.411 1.00 92.38 90 GLU A CA 1
ATOM 723 C C . GLU A 1 90 ? 5.024 -9.378 2.041 1.00 92.38 90 GLU A C 1
ATOM 725 O O . GLU A 1 90 ? 5.323 -10.570 1.858 1.00 92.38 90 GLU A O 1
ATOM 730 N N . PRO A 1 91 ? 5.249 -8.441 1.094 1.00 91.94 91 PRO A N 1
ATOM 731 C CA . PRO A 1 91 ? 5.673 -8.755 -0.274 1.00 91.94 91 PRO A CA 1
ATOM 732 C C . PRO A 1 91 ? 6.910 -9.646 -0.358 1.00 91.94 91 PRO A C 1
ATOM 734 O O . PRO A 1 91 ? 6.954 -10.574 -1.161 1.00 91.94 91 PRO A O 1
ATOM 737 N N . LYS A 1 92 ? 7.894 -9.433 0.523 1.00 91.12 92 LYS A N 1
ATOM 738 C CA . LYS A 1 92 ? 9.113 -10.249 0.576 1.00 91.12 92 LYS A CA 1
ATOM 739 C C . LYS A 1 92 ? 8.825 -11.731 0.839 1.00 91.12 92 LYS A C 1
ATOM 741 O O . LYS A 1 92 ? 9.473 -12.595 0.256 1.00 91.12 92 LYS A O 1
ATOM 746 N N . ARG A 1 93 ? 7.849 -12.033 1.701 1.00 94.00 93 ARG A N 1
ATOM 747 C CA . ARG A 1 93 ? 7.455 -13.413 2.013 1.00 94.00 93 ARG A CA 1
ATOM 748 C C . ARG A 1 93 ? 6.577 -14.014 0.920 1.00 94.00 93 ARG A C 1
ATOM 750 O O . ARG A 1 93 ? 6.699 -15.206 0.675 1.00 94.00 93 ARG A O 1
ATOM 757 N N . LEU A 1 94 ? 5.718 -13.215 0.283 1.00 93.62 94 LEU A N 1
ATOM 758 C CA . LEU A 1 94 ? 4.951 -13.660 -0.887 1.00 93.62 94 LEU A CA 1
ATOM 759 C C . LEU A 1 94 ? 5.890 -14.055 -2.025 1.00 93.62 94 LEU A C 1
ATOM 761 O O . LEU A 1 94 ? 5.748 -15.147 -2.562 1.00 93.62 94 LEU A O 1
ATOM 765 N N . ARG A 1 95 ? 6.888 -13.212 -2.316 1.00 92.19 95 ARG A N 1
ATOM 766 C CA . ARG A 1 95 ? 7.911 -13.476 -3.331 1.00 92.19 95 ARG A CA 1
ATOM 767 C C . ARG A 1 95 ? 8.571 -14.835 -3.112 1.00 92.19 95 ARG A C 1
ATOM 769 O O . ARG A 1 95 ? 8.378 -15.725 -3.921 1.00 92.19 95 ARG A O 1
ATOM 776 N N . ALA A 1 96 ? 9.183 -15.030 -1.946 1.00 94.19 96 ALA A N 1
ATOM 777 C CA . ALA A 1 96 ? 9.940 -16.240 -1.619 1.00 94.19 96 ALA A CA 1
ATOM 778 C C . ALA A 1 96 ? 9.107 -17.525 -1.405 1.00 94.19 96 ALA A C 1
ATOM 780 O O . ALA A 1 96 ? 9.671 -18.550 -1.027 1.00 94.19 96 ALA A O 1
ATOM 781 N N . ARG A 1 97 ? 7.770 -17.472 -1.474 1.00 94.50 97 ARG A N 1
ATOM 782 C CA . ARG A 1 97 ? 6.903 -18.631 -1.170 1.00 94.50 97 ARG A CA 1
ATOM 783 C C . ARG A 1 97 ? 5.840 -18.917 -2.220 1.00 94.50 97 ARG A C 1
ATOM 785 O O . ARG A 1 97 ? 5.287 -20.011 -2.189 1.00 94.50 97 ARG A O 1
ATOM 792 N N . LEU A 1 98 ? 5.481 -17.933 -3.040 1.00 91.94 98 LEU A N 1
ATOM 793 C CA . LEU A 1 98 ? 4.399 -18.039 -4.019 1.00 91.94 98 LEU A CA 1
ATOM 794 C C . LEU A 1 98 ? 4.814 -17.607 -5.429 1.00 91.94 98 LEU A C 1
ATOM 796 O O . LEU A 1 98 ? 4.173 -18.050 -6.375 1.00 91.94 98 LEU A O 1
ATOM 800 N N . PHE A 1 99 ? 5.804 -16.720 -5.581 1.00 86.94 99 PHE A N 1
ATOM 801 C CA . PHE A 1 99 ? 6.203 -16.190 -6.895 1.00 86.94 99 PHE A CA 1
ATOM 802 C C . PHE A 1 99 ? 7.541 -16.746 -7.405 1.00 86.94 99 PHE A C 1
ATOM 804 O O . PHE A 1 99 ? 7.818 -16.623 -8.594 1.00 86.94 99 PHE A O 1
ATOM 811 N N . GLU A 1 100 ? 8.336 -17.346 -6.519 1.00 72.06 100 GLU A N 1
ATOM 812 C CA . GLU A 1 100 ? 9.614 -18.030 -6.762 1.00 72.06 100 GLU A CA 1
ATOM 813 C C . GLU A 1 100 ? 9.538 -19.449 -6.189 1.00 72.06 100 GLU A C 1
ATOM 815 O O . GLU A 1 100 ? 10.080 -20.369 -6.840 1.00 72.06 100 GLU A O 1
#

pLDDT: mean 90.88, std 5.74, range [56.44, 97.94]

InterPro domains:
  IPR025668 Transposase DDE domain [PF13701] (15-99)

Foldseek 3Di:
DFDADPVRHGDDDDDDPDPDDDPVVVVVVVVCVVVVVVLVVLLVVQCLVPQPDPDPVSSVVVVVVSVVVSVVLQCCLVPVQPPHPCSPDRPVVCCVPPVD

Sequence (100 aa):
LRITDLDGMRYTAFATNQTRGQLADLEVRHRLRARCEDRIRAAKDTGLQNLPLHAFDANNLWCHLVMLAAELTAWAQMLALHGHNARRWEPKRLRARLFE

Organism: NCBI:txid554083